Protein AF-A0A0G1TC72-F1 (afdb_monomer)

pLDDT: mean 75.05, std 12.26, range [45.12, 89.81]

Radius of gyration: 14.65 Å; Cα contacts (8 Å, |Δi|>4): 95; chains: 1; bounding box: 35×17×42 Å

Foldseek 3Di:
DLPPAPKDKWKDKPNHTDPCDPDSVDDDDDDDDDDFDKIKMKMKIARPVCRVDIDMDIDIDTDDDDD

Structure (mmCIF, N/CA/C/O backbone):
data_AF-A0A0G1TC72-F1
#
_entry.id   AF-A0A0G1TC72-F1
#
loop_
_atom_site.group_PDB
_atom_site.id
_atom_site.type_symbol
_atom_site.label_atom_id
_atom_site.label_alt_id
_atom_site.label_comp_id
_atom_site.label_asym_id
_atom_site.label_entity_id
_atom_site.label_seq_id
_atom_site.pdbx_PDB_ins_code
_atom_site.Cartn_x
_atom_site.Cartn_y
_atom_site.Cartn_z
_atom_site.occupancy
_atom_site.B_iso_or_equiv
_atom_site.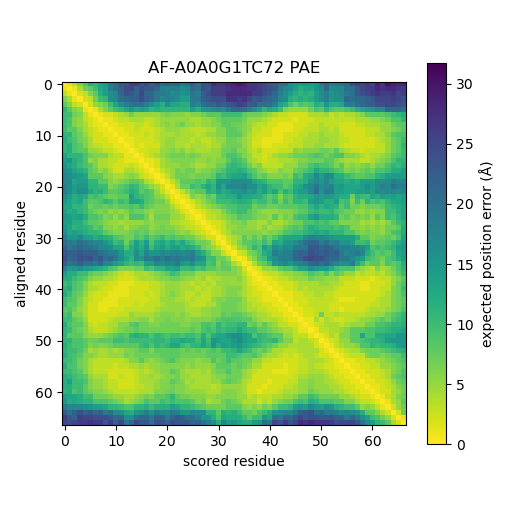auth_seq_id
_atom_site.auth_comp_id
_atom_site.auth_asym_id
_atom_site.auth_atom_id
_atom_site.pdbx_PDB_model_num
ATOM 1 N N . ASP A 1 1 ? 5.450 7.088 -21.444 1.00 45.12 1 ASP A N 1
ATOM 2 C CA . ASP A 1 1 ? 6.803 6.642 -21.053 1.00 45.12 1 ASP A CA 1
ATOM 3 C C . ASP A 1 1 ? 6.889 5.971 -19.673 1.00 45.12 1 ASP A C 1
ATOM 5 O O . ASP A 1 1 ? 7.661 5.037 -19.526 1.00 45.12 1 ASP A O 1
ATOM 9 N N . VAL A 1 2 ? 6.090 6.353 -18.660 1.00 45.34 2 VAL A N 1
ATOM 10 C CA . VAL A 1 2 ? 5.994 5.578 -17.392 1.00 45.34 2 VAL A CA 1
ATOM 11 C C . VAL A 1 2 ? 5.096 4.331 -17.539 1.00 45.34 2 VAL A C 1
ATOM 13 O O . VAL A 1 2 ? 5.307 3.339 -16.860 1.00 45.34 2 VAL A O 1
ATOM 16 N N . LEU A 1 3 ? 4.159 4.330 -18.492 1.00 50.91 3 LEU A N 1
ATOM 17 C CA . LEU A 1 3 ? 3.173 3.255 -18.695 1.00 50.91 3 LEU A CA 1
ATOM 18 C C . LEU A 1 3 ? 3.678 2.035 -19.507 1.00 50.91 3 LEU A C 1
ATOM 20 O O . LEU A 1 3 ? 2.992 1.021 -19.537 1.00 50.91 3 LEU A O 1
ATOM 24 N N . ASP A 1 4 ? 4.867 2.094 -20.127 1.00 51.06 4 ASP A N 1
ATOM 25 C CA . ASP A 1 4 ? 5.350 1.089 -21.109 1.00 51.06 4 ASP A CA 1
ATOM 26 C C . ASP A 1 4 ? 6.282 -0.001 -20.536 1.00 51.06 4 ASP A C 1
ATOM 28 O O . ASP A 1 4 ? 6.823 -0.853 -21.253 1.00 51.06 4 ASP A O 1
ATOM 32 N N . GLY A 1 5 ? 6.527 0.004 -19.229 1.00 54.53 5 GLY A N 1
ATOM 33 C CA . GLY A 1 5 ? 7.387 -0.983 -18.587 1.00 54.53 5 GLY A CA 1
ATOM 34 C C . GLY A 1 5 ? 6.819 -1.362 -17.244 1.00 54.53 5 GLY A C 1
ATOM 35 O O . GLY A 1 5 ? 6.861 -0.524 -16.358 1.00 54.53 5 GLY A O 1
ATOM 36 N N . ASN A 1 6 ? 6.312 -2.597 -17.130 1.00 71.00 6 ASN A N 1
ATOM 37 C CA . ASN A 1 6 ? 5.796 -3.244 -15.916 1.00 71.00 6 ASN A CA 1
ATOM 38 C C . ASN A 1 6 ? 6.355 -2.612 -14.634 1.00 71.00 6 ASN A C 1
ATOM 40 O O . ASN A 1 6 ? 7.413 -3.017 -14.148 1.00 71.00 6 ASN A O 1
ATOM 44 N N . ILE A 1 7 ? 5.668 -1.586 -14.130 1.00 78.75 7 ILE A N 1
ATOM 45 C CA . ILE A 1 7 ? 6.067 -0.912 -12.903 1.00 78.75 7 ILE A CA 1
ATOM 46 C C . ILE A 1 7 ? 5.808 -1.898 -11.779 1.00 78.75 7 ILE A C 1
ATOM 48 O O . ILE A 1 7 ? 4.720 -2.464 -11.666 1.00 78.75 7 ILE A O 1
ATOM 52 N N . LEU A 1 8 ? 6.821 -2.114 -10.953 1.00 81.81 8 LEU A N 1
ATOM 53 C CA . LEU A 1 8 ? 6.680 -2.905 -9.747 1.00 81.81 8 LEU A CA 1
ATOM 54 C C . LEU A 1 8 ? 6.130 -1.996 -8.656 1.00 81.81 8 LEU A C 1
ATOM 56 O O . LEU A 1 8 ? 6.799 -1.047 -8.245 1.00 81.81 8 LEU A O 1
ATOM 60 N N . TYR A 1 9 ? 4.911 -2.288 -8.214 1.00 83.00 9 TYR A N 1
ATOM 61 C CA . TYR A 1 9 ? 4.272 -1.617 -7.091 1.00 83.00 9 TYR A CA 1
ATOM 62 C C . TYR A 1 9 ? 4.401 -2.478 -5.842 1.00 83.00 9 TYR A C 1
ATOM 64 O O . TYR A 1 9 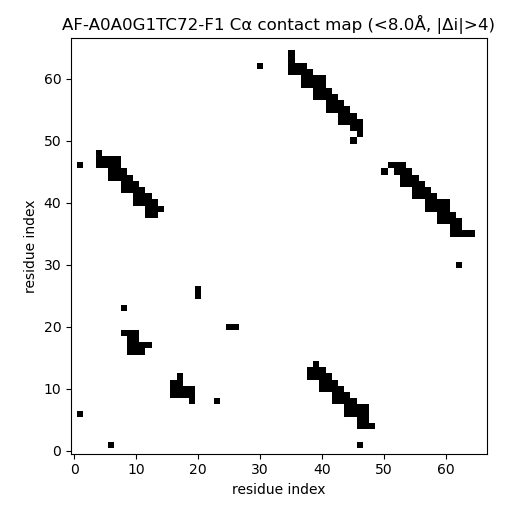? 4.102 -3.674 -5.871 1.00 83.00 9 TYR A O 1
ATOM 72 N N . GLN A 1 10 ? 4.813 -1.870 -4.737 1.00 85.25 10 GLN A N 1
ATOM 73 C CA . GLN A 1 10 ? 4.917 -2.544 -3.452 1.00 85.25 10 GLN A CA 1
ATOM 74 C C . GLN A 1 10 ? 4.242 -1.708 -2.371 1.00 85.25 10 GLN A C 1
ATOM 76 O O . GLN A 1 10 ? 4.621 -0.569 -2.097 1.00 85.25 10 GLN A O 1
ATOM 81 N N . TRP A 1 11 ? 3.239 -2.311 -1.742 1.00 86.38 11 TRP A N 1
ATOM 82 C CA . TRP A 1 11 ? 2.546 -1.742 -0.597 1.00 86.38 11 TRP A CA 1
ATOM 83 C C . TRP A 1 11 ? 3.162 -2.250 0.704 1.00 86.38 11 TRP A C 1
ATOM 85 O O . TRP A 1 11 ? 3.553 -3.414 0.819 1.00 86.38 11 TRP A O 1
ATOM 95 N N . SER A 1 12 ? 3.200 -1.395 1.722 1.00 87.31 12 SER A N 1
ATOM 96 C CA . SER A 1 12 ? 3.525 -1.797 3.089 1.00 87.31 12 SER A CA 1
ATOM 97 C C . SER A 1 12 ? 2.606 -1.115 4.095 1.00 87.31 12 SER A C 1
ATOM 99 O O . SER A 1 12 ? 2.217 0.035 3.907 1.00 87.31 12 SER A O 1
ATOM 101 N N . VAL A 1 13 ? 2.275 -1.832 5.169 1.00 87.25 13 VAL A N 1
ATOM 102 C CA . VAL A 1 13 ? 1.543 -1.304 6.329 1.00 87.25 13 VAL A CA 1
ATOM 103 C C . VAL A 1 13 ? 2.410 -1.513 7.553 1.00 87.25 13 VAL A C 1
ATOM 105 O O . VAL A 1 13 ? 2.820 -2.641 7.814 1.00 87.25 13 VAL A O 1
ATOM 108 N N . ASN A 1 14 ? 2.722 -0.452 8.296 1.00 86.62 14 ASN A N 1
ATOM 109 C CA . ASN A 1 14 ? 3.580 -0.522 9.484 1.00 86.62 14 ASN A CA 1
ATOM 110 C C . ASN A 1 14 ? 4.898 -1.279 9.218 1.00 86.62 14 ASN A C 1
ATOM 112 O O . ASN A 1 14 ? 5.345 -2.086 10.031 1.00 86.62 14 ASN A O 1
ATOM 116 N N . LYS A 1 15 ? 5.513 -1.030 8.050 1.00 82.75 15 LYS A N 1
ATOM 117 C CA . LYS A 1 15 ? 6.738 -1.689 7.547 1.00 82.75 15 LYS A CA 1
ATOM 118 C C . LYS A 1 15 ? 6.595 -3.181 7.205 1.00 82.75 15 LYS A C 1
ATOM 120 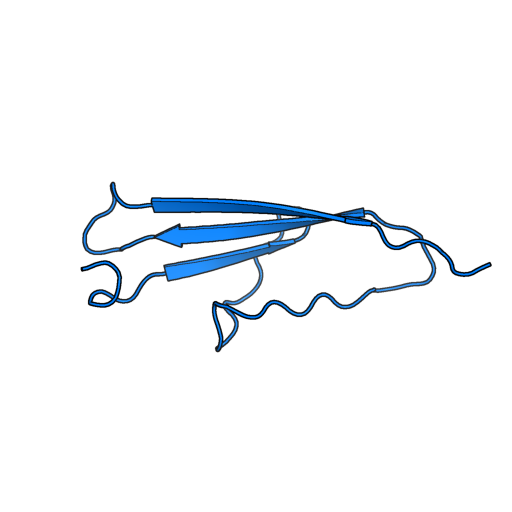O O . LYS A 1 15 ? 7.582 -3.813 6.842 1.00 82.75 15 LYS A O 1
ATOM 125 N N . GLN A 1 16 ? 5.391 -3.744 7.267 1.00 84.12 16 GLN A N 1
ATOM 126 C CA . GLN A 1 16 ? 5.113 -5.090 6.776 1.00 84.12 16 GLN A CA 1
ATOM 127 C C . GLN A 1 16 ? 4.691 -5.027 5.313 1.00 84.12 16 GLN A C 1
ATOM 129 O O . GLN A 1 16 ? 3.683 -4.402 4.973 1.00 84.12 16 GLN A O 1
ATOM 134 N N . ASN A 1 17 ? 5.468 -5.678 4.448 1.00 82.31 17 ASN A N 1
ATOM 135 C CA . ASN A 1 17 ? 5.149 -5.779 3.031 1.00 82.31 17 ASN A CA 1
ATOM 136 C C . ASN A 1 17 ? 3.830 -6.524 2.843 1.00 82.31 17 ASN A C 1
ATOM 138 O O . ASN A 1 17 ? 3.598 -7.576 3.441 1.00 82.31 17 ASN A O 1
ATOM 142 N N . ARG A 1 18 ? 2.975 -5.974 1.988 1.00 75.00 18 ARG A N 1
ATOM 143 C CA . ARG A 1 18 ? 1.746 -6.620 1.548 1.00 75.00 18 ARG A CA 1
ATOM 144 C C . ARG A 1 18 ? 1.926 -7.087 0.105 1.00 75.00 18 ARG A C 1
ATOM 146 O O . ARG A 1 18 ? 2.635 -6.426 -0.657 1.00 75.00 18 ARG A O 1
ATOM 153 N N . PRO A 1 19 ? 1.319 -8.224 -0.272 1.00 68.00 19 PRO A N 1
ATOM 154 C CA . PRO A 1 19 ? 1.298 -8.639 -1.666 1.00 68.00 19 PRO A CA 1
ATOM 155 C C . PRO A 1 19 ? 0.686 -7.523 -2.514 1.00 68.00 19 PRO A C 1
ATOM 157 O O . PRO A 1 19 ? -0.239 -6.836 -2.074 1.00 68.00 19 PRO A O 1
ATOM 160 N N . ALA A 1 20 ? 1.231 -7.324 -3.712 1.00 61.34 20 ALA A N 1
ATOM 161 C CA . ALA A 1 20 ? 0.693 -6.353 -4.649 1.00 61.34 20 ALA A CA 1
ATOM 162 C C . ALA A 1 20 ? -0.768 -6.717 -4.960 1.00 61.34 20 ALA A C 1
ATOM 164 O O . ALA A 1 20 ? -1.058 -7.839 -5.378 1.00 61.34 20 ALA A O 1
ATOM 165 N N . SER A 1 21 ? -1.682 -5.778 -4.707 1.00 60.75 21 SER A N 1
ATOM 166 C CA . SER A 1 21 ? -3.060 -5.859 -5.194 1.00 60.75 21 SER A CA 1
ATOM 167 C C . SER A 1 21 ? -3.041 -5.980 -6.721 1.00 60.75 21 SER A C 1
ATOM 169 O O . SER A 1 21 ? -2.159 -5.419 -7.375 1.00 60.75 21 SER A O 1
ATOM 171 N N . SER A 1 22 ? -4.019 -6.684 -7.297 1.00 58.88 22 SER A N 1
ATOM 172 C CA . SER A 1 22 ? -4.226 -6.705 -8.753 1.00 58.88 22 SER A CA 1
ATOM 173 C C . SER A 1 22 ? -4.501 -5.309 -9.319 1.00 58.88 22 SER A C 1
ATOM 175 O O . SER A 1 22 ? -4.301 -5.081 -10.508 1.00 58.88 22 SER A O 1
ATOM 177 N N . ASP A 1 23 ? -4.940 -4.383 -8.463 1.00 67.81 23 ASP A N 1
ATOM 178 C CA . ASP A 1 23 ? -5.096 -2.971 -8.771 1.00 67.81 23 ASP A CA 1
ATOM 179 C C . ASP A 1 23 ? -4.081 -2.137 -7.962 1.00 67.81 23 ASP A C 1
ATOM 181 O O . ASP A 1 23 ? -4.219 -2.024 -6.740 1.00 67.81 23 ASP A O 1
ATOM 185 N N . PRO A 1 24 ? -3.054 -1.552 -8.603 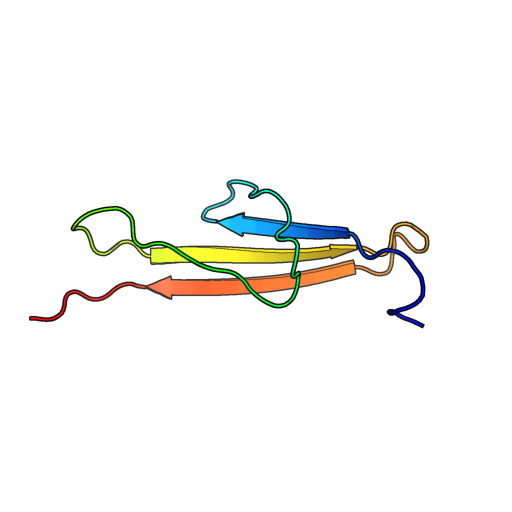1.00 65.44 24 PRO A N 1
ATOM 186 C CA . PRO A 1 24 ? -2.047 -0.744 -7.922 1.00 65.44 24 PRO A CA 1
ATOM 187 C C . PRO A 1 24 ? -2.561 0.637 -7.486 1.00 65.44 24 PRO A C 1
ATOM 189 O O . PRO A 1 24 ? -1.869 1.315 -6.728 1.00 65.44 24 PRO A O 1
ATOM 192 N N . LEU A 1 25 ? -3.741 1.063 -7.952 1.00 70.25 25 LEU A N 1
ATOM 193 C CA . LEU A 1 25 ? -4.357 2.345 -7.595 1.00 70.25 25 LEU A CA 1
ATOM 194 C C . LEU A 1 25 ? -5.246 2.239 -6.357 1.00 70.25 25 LEU A C 1
ATOM 196 O O . LEU A 1 25 ? -5.517 3.249 -5.711 1.00 70.25 25 LEU A O 1
ATOM 200 N N . ASN A 1 26 ? -5.683 1.027 -6.019 1.00 70.69 26 ASN A N 1
ATOM 201 C CA . ASN A 1 26 ? -6.594 0.781 -4.914 1.00 70.69 26 ASN A CA 1
ATOM 202 C C . ASN A 1 26 ? -5.915 -0.024 -3.804 1.00 70.69 26 ASN A C 1
ATOM 204 O O .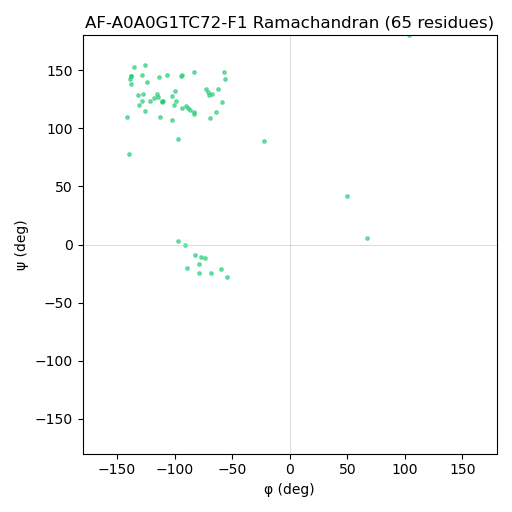 ASN A 1 26 ? -5.372 -1.108 -4.018 1.00 70.69 26 ASN A O 1
ATOM 208 N N . PHE A 1 27 ? -5.985 0.508 -2.584 1.00 72.81 27 PHE A N 1
ATOM 209 C CA . PHE A 1 27 ? -5.479 -0.139 -1.382 1.00 72.81 27 PHE A CA 1
ATOM 210 C C . PHE A 1 27 ? -6.586 -0.220 -0.332 1.00 72.81 27 PHE A C 1
ATOM 212 O O . PHE A 1 27 ? -7.057 0.800 0.169 1.00 72.81 27 PHE A O 1
ATOM 219 N N . THR A 1 28 ? -7.008 -1.436 0.012 1.00 74.62 28 THR A N 1
ATOM 220 C CA . THR A 1 28 ? -8.010 -1.656 1.059 1.00 74.62 28 THR A CA 1
ATOM 221 C C . THR A 1 28 ? -7.318 -1.899 2.390 1.00 74.62 28 THR A C 1
ATOM 223 O O . THR A 1 28 ? -6.609 -2.890 2.567 1.00 74.62 28 THR A O 1
ATOM 226 N N . LEU A 1 29 ? -7.566 -1.008 3.346 1.00 73.88 29 LEU A N 1
ATOM 227 C CA . LEU A 1 29 ? -7.139 -1.182 4.724 1.00 73.88 29 LEU A CA 1
ATOM 228 C C . LEU A 1 29 ? -8.304 -1.719 5.560 1.00 73.88 29 LEU A C 1
ATOM 230 O O . LEU A 1 29 ? -9.364 -1.103 5.620 1.00 73.88 29 LEU A O 1
ATOM 234 N N . VAL A 1 30 ? -8.100 -2.858 6.222 1.00 71.19 30 VAL A N 1
ATOM 235 C CA . VAL A 1 30 ? -9.085 -3.432 7.147 1.00 71.19 30 VAL A CA 1
ATOM 236 C C . VAL A 1 30 ? -8.667 -3.092 8.572 1.00 71.19 30 VAL A C 1
ATOM 238 O O . VAL A 1 30 ? -7.585 -3.480 9.015 1.00 71.19 30 VAL A O 1
ATOM 241 N N . LYS A 1 31 ? -9.530 -2.378 9.301 1.00 69.44 31 LYS A N 1
ATOM 242 C CA . LYS A 1 31 ? -9.365 -2.152 10.741 1.00 69.44 31 LYS A CA 1
ATOM 243 C C . LYS A 1 31 ? -9.461 -3.501 11.461 1.00 69.44 31 LYS A C 1
ATOM 245 O O . LYS A 1 31 ? -10.517 -4.128 11.457 1.00 69.44 31 LYS A O 1
ATOM 250 N N . SER A 1 32 ? -8.372 -3.956 12.073 1.00 59.56 32 SER A N 1
ATOM 251 C CA . SER A 1 32 ? -8.350 -5.189 12.865 1.00 59.56 32 SER A CA 1
ATOM 252 C C . SER A 1 32 ? -8.396 -4.862 14.360 1.00 59.56 32 SER A C 1
ATOM 254 O O . SER A 1 32 ? -7.401 -4.411 14.919 1.00 59.56 32 SER A O 1
ATOM 256 N N . GLY A 1 33 ? -9.538 -5.108 15.010 1.00 60.75 33 GLY A N 1
ATOM 257 C CA . GLY A 1 33 ? -9.709 -4.986 16.464 1.00 60.75 33 GLY A CA 1
ATOM 258 C C . GLY A 1 33 ? -10.455 -3.731 16.941 1.00 60.75 33 GLY A C 1
ATOM 259 O O . GLY A 1 33 ? -10.884 -2.889 16.155 1.00 60.75 33 GLY A O 1
ATOM 260 N N . ASN A 1 34 ? -10.608 -3.625 18.266 1.00 61.00 34 ASN A N 1
ATOM 261 C CA . ASN A 1 34 ? -11.382 -2.568 18.940 1.00 61.00 34 ASN A CA 1
ATOM 262 C C . ASN A 1 34 ? -10.548 -1.332 19.326 1.00 61.00 34 ASN A C 1
ATOM 264 O O . ASN A 1 34 ? -11.077 -0.400 19.922 1.00 61.00 34 ASN A O 1
ATOM 268 N N . LYS A 1 35 ? -9.240 -1.321 19.044 1.00 58.00 35 LYS A N 1
ATOM 269 C CA . LYS A 1 35 ? -8.334 -0.247 19.474 1.00 58.00 35 LYS A CA 1
ATOM 270 C C . LYS A 1 35 ? -8.178 0.823 18.395 1.00 58.00 35 LYS A C 1
ATOM 272 O O . LYS A 1 35 ? -8.198 0.527 17.201 1.00 58.00 35 LYS A O 1
ATOM 277 N N . GLN A 1 36 ? -8.014 2.069 18.836 1.00 65.06 36 GLN A N 1
ATOM 278 C CA . GLN A 1 36 ? -7.512 3.149 17.992 1.00 65.06 36 GLN A CA 1
ATOM 279 C C . GLN A 1 36 ? -6.036 2.864 17.713 1.00 65.06 36 GLN A C 1
ATOM 281 O O . GLN A 1 36 ? -5.206 2.936 18.617 1.00 65.06 36 GLN A O 1
ATOM 286 N N . GLU A 1 37 ? -5.710 2.491 16.481 1.00 73.00 37 GLU A N 1
ATOM 287 C CA . GLU A 1 37 ? -4.327 2.284 16.061 1.00 73.00 37 GLU A CA 1
ATOM 288 C C . GLU A 1 37 ? -4.075 3.080 14.788 1.00 73.00 37 GLU A C 1
ATOM 290 O O . GLU A 1 37 ? -4.781 2.925 13.792 1.00 73.00 37 GLU A O 1
ATOM 295 N N . SER A 1 38 ? -3.070 3.952 14.821 1.00 82.31 38 SER A N 1
ATOM 296 C CA . SER A 1 38 ? -2.581 4.603 13.612 1.00 82.31 38 SER A CA 1
ATOM 297 C C . SER A 1 38 ? -1.804 3.593 12.776 1.00 82.31 38 SER A C 1
ATOM 299 O O . SER A 1 38 ? -0.958 2.857 13.286 1.00 82.31 38 SER A O 1
ATOM 301 N N . GLN A 1 39 ? -2.079 3.568 11.478 1.00 84.12 39 GLN A N 1
ATOM 302 C CA . GLN A 1 39 ? -1.383 2.725 10.522 1.00 84.12 39 GLN A CA 1
ATOM 303 C C . GLN A 1 39 ? -0.674 3.594 9.491 1.00 84.12 39 GLN A C 1
ATOM 305 O O . GLN A 1 39 ? -1.279 4.451 8.846 1.00 84.12 39 GLN A O 1
ATOM 310 N N . THR A 1 40 ? 0.626 3.368 9.328 1.00 87.75 40 THR A N 1
ATOM 311 C CA . THR A 1 40 ? 1.407 3.974 8.252 1.00 87.75 40 THR A CA 1
ATOM 312 C C . THR A 1 40 ? 1.327 3.081 7.028 1.00 87.75 40 THR A C 1
ATOM 314 O O . THR A 1 40 ? 1.795 1.942 7.059 1.00 87.75 40 THR A O 1
ATOM 317 N N . ILE A 1 41 ? 0.762 3.607 5.949 1.00 87.50 41 ILE A N 1
ATOM 318 C CA . ILE A 1 41 ? 0.690 2.963 4.643 1.00 87.50 41 ILE A CA 1
ATOM 319 C C . ILE A 1 41 ? 1.754 3.603 3.757 1.00 87.50 41 ILE A C 1
ATOM 321 O O . ILE A 1 41 ? 1.781 4.823 3.617 1.00 87.50 41 ILE A O 1
ATOM 325 N N . SER A 1 42 ? 2.604 2.799 3.131 1.00 88.88 42 SER A N 1
ATOM 326 C CA . SER A 1 42 ? 3.554 3.286 2.126 1.00 88.88 42 SER A CA 1
ATOM 327 C C . SER A 1 42 ? 3.361 2.535 0.814 1.00 88.88 42 SER A C 1
ATOM 329 O O . SER A 1 42 ? 3.198 1.314 0.827 1.00 88.88 42 SER A O 1
ATOM 331 N N . LEU A 1 43 ? 3.441 3.258 -0.301 1.00 87.31 43 LEU A N 1
ATOM 332 C CA . LEU A 1 43 ? 3.520 2.716 -1.655 1.00 87.31 43 LEU A CA 1
ATOM 333 C C . LEU A 1 43 ? 4.873 3.086 -2.250 1.00 87.31 43 LEU A C 1
ATOM 335 O O . LEU A 1 43 ? 5.238 4.261 -2.265 1.00 87.31 43 LEU A O 1
ATOM 339 N N . SER A 1 44 ? 5.583 2.103 -2.788 1.00 88.44 44 SER A N 1
ATOM 340 C CA . SER A 1 44 ? 6.712 2.326 -3.685 1.00 88.44 44 SER A CA 1
ATOM 341 C C . SER A 1 44 ? 6.391 1.823 -5.088 1.00 88.44 44 SER A C 1
ATOM 343 O O . SER A 1 44 ? 5.701 0.822 -5.273 1.00 88.44 44 SER A O 1
ATOM 345 N N . ALA A 1 45 ? 6.894 2.546 -6.081 1.00 86.44 45 ALA A N 1
ATOM 346 C CA . ALA A 1 45 ? 6.792 2.228 -7.493 1.00 86.44 45 ALA A CA 1
ATOM 347 C C . ALA A 1 45 ? 8.195 2.259 -8.107 1.00 86.44 45 ALA A C 1
ATOM 349 O O . ALA A 1 45 ? 8.933 3.231 -7.931 1.00 86.44 45 ALA A O 1
ATOM 350 N N . GLN A 1 46 ? 8.564 1.205 -8.832 1.00 85.88 46 GLN A N 1
ATOM 351 C CA . GLN A 1 46 ? 9.870 1.079 -9.475 1.00 85.88 46 GLN A CA 1
ATOM 352 C C . GLN A 1 46 ? 9.714 0.654 -10.931 1.00 85.88 46 GLN A C 1
ATOM 354 O O . GLN A 1 46 ? 9.086 -0.364 -11.217 1.00 85.88 46 GLN A O 1
ATOM 359 N N . ASN A 1 47 ? 10.354 1.377 -11.853 1.00 84.56 47 ASN A N 1
ATOM 360 C CA . ASN A 1 47 ? 10.533 0.889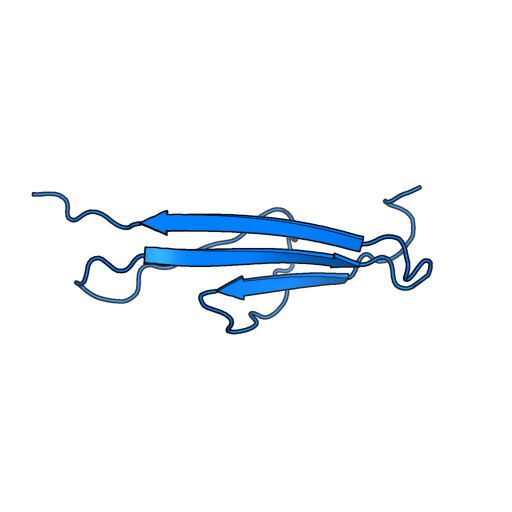 -13.217 1.00 84.56 47 ASN A CA 1
ATOM 361 C C . ASN A 1 47 ? 11.757 -0.050 -13.265 1.00 84.56 47 ASN A C 1
ATOM 363 O O . ASN A 1 47 ? 12.883 0.427 -13.102 1.00 84.56 47 ASN A O 1
ATOM 367 N N . PRO A 1 48 ? 11.598 -1.367 -13.498 1.00 78.62 48 PRO A N 1
ATOM 368 C CA . PRO A 1 48 ? 12.727 -2.299 -13.517 1.00 78.62 48 PRO A CA 1
ATOM 369 C C . PRO A 1 48 ? 13.664 -2.078 -14.715 1.00 78.62 48 PRO A C 1
ATOM 371 O O . PRO A 1 48 ? 14.846 -2.395 -14.633 1.00 78.62 48 PRO A O 1
ATOM 374 N N . LYS A 1 49 ? 13.175 -1.491 -15.818 1.00 82.44 49 LYS A N 1
ATOM 375 C CA . LYS A 1 49 ? 14.004 -1.146 -16.988 1.00 82.44 49 LYS A CA 1
ATOM 376 C C . LYS A 1 49 ? 14.817 0.134 -16.778 1.00 82.44 49 LYS A C 1
ATOM 378 O O . LYS A 1 49 ? 15.748 0.401 -17.532 1.00 82.44 49 LYS A O 1
ATOM 383 N N . ARG A 1 50 ? 14.452 0.950 -15.786 1.00 79.75 50 ARG A N 1
ATOM 384 C CA . ARG A 1 50 ? 15.089 2.231 -15.463 1.00 79.75 50 ARG A CA 1
ATOM 385 C C . ARG A 1 50 ? 15.178 2.358 -13.945 1.00 79.75 50 ARG A C 1
ATOM 387 O O . ARG A 1 50 ? 14.383 3.062 -13.338 1.00 79.75 50 ARG A O 1
ATOM 394 N N . ILE A 1 51 ? 16.151 1.674 -13.338 1.00 73.81 51 ILE A N 1
ATOM 395 C CA . ILE A 1 51 ? 16.291 1.571 -11.871 1.00 73.81 51 ILE A CA 1
ATOM 396 C C . ILE A 1 51 ? 16.347 2.927 -11.144 1.00 73.81 51 ILE A C 1
ATOM 398 O O . ILE A 1 51 ? 15.898 3.031 -10.010 1.00 73.81 51 ILE A O 1
ATOM 402 N N . LEU A 1 52 ? 16.827 3.983 -11.808 1.00 81.81 52 LEU A N 1
ATOM 403 C CA . LEU A 1 52 ? 16.874 5.344 -11.259 1.00 81.81 52 LEU A CA 1
ATOM 404 C C . LEU A 1 52 ? 15.510 6.061 -11.264 1.00 81.81 52 LEU A C 1
ATOM 406 O O . LEU A 1 52 ? 15.381 7.131 -10.681 1.00 81.81 52 LEU A O 1
ATOM 410 N N . GLN A 1 53 ? 14.498 5.503 -11.932 1.00 81.12 53 GLN A N 1
ATOM 411 C CA . GLN A 1 53 ? 13.133 6.024 -11.954 1.00 81.12 53 GLN A CA 1
ATOM 412 C C . GLN A 1 53 ? 12.284 5.274 -10.928 1.00 81.12 53 GLN A C 1
ATOM 414 O O . GLN A 1 53 ? 11.676 4.241 -11.226 1.00 81.12 53 GLN A O 1
ATOM 419 N N . SER A 1 54 ? 12.261 5.817 -9.715 1.00 84.75 54 SER A N 1
ATOM 420 C CA . SER A 1 54 ? 11.452 5.329 -8.605 1.00 84.75 54 SER A CA 1
ATOM 421 C C . SER A 1 54 ? 10.586 6.444 -8.025 1.00 84.75 54 SER A C 1
ATOM 423 O O . SER A 1 54 ? 10.891 7.631 -8.147 1.00 84.75 54 SER A O 1
ATOM 425 N N . GLY A 1 55 ? 9.472 6.055 -7.415 1.00 86.50 55 GLY A N 1
ATOM 426 C CA . GLY A 1 55 ? 8.584 6.947 -6.684 1.00 86.50 55 GLY A CA 1
ATOM 427 C C . GLY A 1 55 ? 8.130 6.281 -5.395 1.00 86.50 55 GLY A C 1
ATOM 428 O O . GLY A 1 55 ? 7.941 5.066 -5.352 1.00 86.50 55 GLY A O 1
ATOM 429 N N . ALA A 1 56 ? 7.960 7.069 -4.340 1.00 88.12 56 ALA A N 1
ATOM 430 C CA . ALA A 1 56 ? 7.418 6.591 -3.079 1.00 88.12 56 ALA A CA 1
ATOM 431 C C . ALA A 1 56 ? 6.439 7.615 -2.509 1.00 88.12 56 ALA A C 1
ATOM 433 O O . ALA A 1 56 ? 6.660 8.820 -2.608 1.00 88.12 56 ALA A O 1
ATOM 434 N N . THR A 1 57 ? 5.366 7.123 -1.901 1.00 89.06 57 THR A N 1
ATOM 435 C CA . THR A 1 57 ? 4.417 7.933 -1.139 1.00 89.06 57 THR A CA 1
ATOM 436 C C . THR A 1 57 ? 4.070 7.233 0.166 1.00 89.06 57 THR A C 1
ATOM 438 O O . THR A 1 57 ? 4.147 6.005 0.272 1.00 89.06 57 THR A O 1
ATOM 441 N N . GLN A 1 58 ? 3.710 8.020 1.173 1.00 89.81 58 GLN A N 1
ATOM 442 C CA . GLN A 1 58 ? 3.333 7.539 2.490 1.00 89.81 58 GLN A CA 1
ATOM 443 C C . GLN A 1 58 ? 2.115 8.307 2.994 1.00 89.81 58 GLN A C 1
ATOM 445 O O . GLN A 1 58 ? 2.036 9.526 2.862 1.00 89.81 58 GLN A O 1
ATOM 450 N N . ALA A 1 59 ? 1.188 7.579 3.606 1.00 86.81 59 ALA A N 1
ATOM 451 C CA . ALA A 1 59 ? 0.021 8.111 4.282 1.00 86.81 59 ALA A CA 1
ATOM 452 C C . ALA A 1 59 ? -0.067 7.525 5.695 1.00 86.81 59 A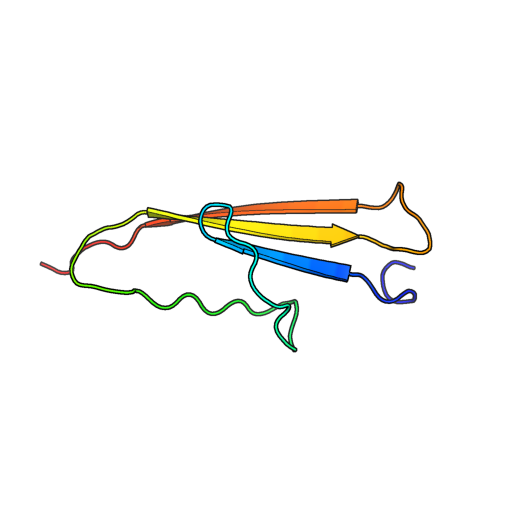LA A C 1
ATOM 454 O O . ALA A 1 59 ? 0.286 6.369 5.929 1.00 86.81 59 ALA A O 1
ATOM 455 N N . MET A 1 60 ? -0.556 8.320 6.643 1.00 86.75 60 MET A N 1
ATOM 456 C CA . MET A 1 60 ? -0.890 7.851 7.984 1.00 86.75 60 MET A CA 1
ATOM 457 C C . MET A 1 60 ? -2.404 7.878 8.141 1.00 86.75 60 MET A C 1
ATOM 459 O O . MET A 1 60 ? -3.029 8.918 7.952 1.00 86.75 60 MET A O 1
ATOM 463 N N . VAL A 1 61 ? -2.984 6.731 8.477 1.00 84.25 61 VAL A N 1
ATOM 464 C CA . VAL A 1 61 ? -4.420 6.577 8.706 1.00 84.25 61 VAL A CA 1
ATOM 465 C C . VAL A 1 61 ? -4.634 6.328 10.187 1.00 84.25 61 VAL A C 1
ATOM 467 O O . VAL A 1 61 ? -4.085 5.378 10.738 1.00 84.25 61 VAL A O 1
ATOM 470 N N . SER A 1 62 ? -5.427 7.177 10.833 1.00 82.19 62 SER A N 1
ATOM 471 C CA . SER A 1 62 ? -5.797 7.026 12.240 1.00 82.19 62 SER A CA 1
ATOM 472 C C . SER A 1 62 ? -7.274 6.677 12.335 1.00 82.19 62 SER A C 1
ATOM 474 O O . SER A 1 62 ? -8.116 7.418 11.835 1.00 82.19 62 SER A O 1
ATOM 476 N N . PHE A 1 63 ? -7.592 5.555 12.981 1.00 78.12 63 PHE A N 1
ATOM 477 C CA . PHE A 1 63 ? -8.976 5.189 13.269 1.00 78.12 63 PHE A CA 1
ATOM 478 C C . PHE A 1 63 ? -9.412 5.839 14.583 1.00 78.12 63 PHE A C 1
ATOM 480 O O . PHE A 1 63 ? -8.882 5.495 15.639 1.00 78.12 63 PHE A O 1
ATOM 487 N N . THR A 1 64 ? -10.389 6.741 14.533 1.00 75.38 64 THR A N 1
ATOM 488 C CA . THR A 1 64 ? -11.065 7.256 15.731 1.00 75.38 64 THR A CA 1
ATOM 489 C C . THR A 1 64 ? -12.169 6.286 16.164 1.00 75.38 64 THR A C 1
ATOM 491 O O . THR A 1 64 ? -12.736 5.561 15.344 1.00 75.38 64 THR A O 1
ATOM 494 N N . SER A 1 65 ? -12.434 6.209 17.469 1.00 66.25 65 SER A N 1
ATOM 495 C CA . SER A 1 65 ? -13.673 5.595 17.968 1.00 66.25 65 SER A CA 1
ATOM 496 C C . SER A 1 65 ? -14.812 6.545 17.624 1.00 66.25 65 SER A C 1
ATOM 498 O O . SER A 1 65 ? -14.672 7.735 17.888 1.00 66.25 65 SER A O 1
ATOM 500 N N . GLU A 1 66 ? -15.900 6.049 17.038 1.00 60.25 66 GLU A N 1
ATOM 501 C CA . GLU A 1 66 ? -17.178 6.753 17.175 1.00 60.25 66 GLU A CA 1
ATOM 502 C C . GLU A 1 66 ? -17.574 6.638 18.656 1.00 60.25 66 GLU A C 1
ATOM 504 O O . GLU A 1 66 ? -17.418 5.562 19.246 1.00 60.25 66 GLU A O 1
ATOM 509 N N . GLU A 1 67 ? -17.909 7.771 19.278 1.00 48.22 67 GLU A N 1
ATOM 510 C CA . GLU A 1 67 ? -18.465 7.844 20.639 1.00 48.2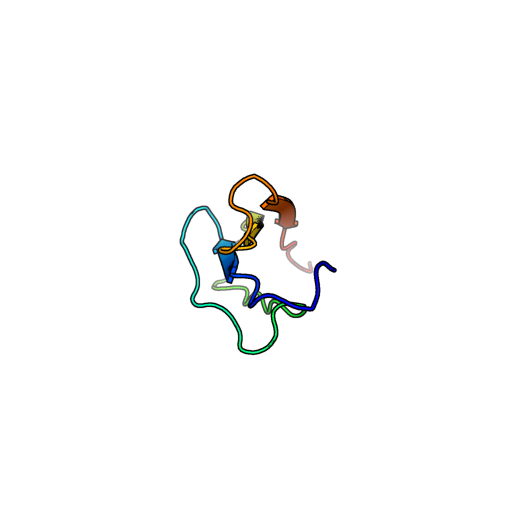2 67 GLU A CA 1
ATOM 511 C C . GLU A 1 67 ? -19.928 7.392 20.661 1.00 48.22 67 GLU A C 1
ATOM 513 O O . GLU A 1 67 ? -20.662 7.715 19.698 1.00 48.22 67 GLU A O 1
#

Sequence (67 aa):
DVLDGNILYQWSVNKQNRPASSDPLNFTLVKSGNKQESQTISLSAQNPKRILQSGATQAMVSFTSEE

Secondary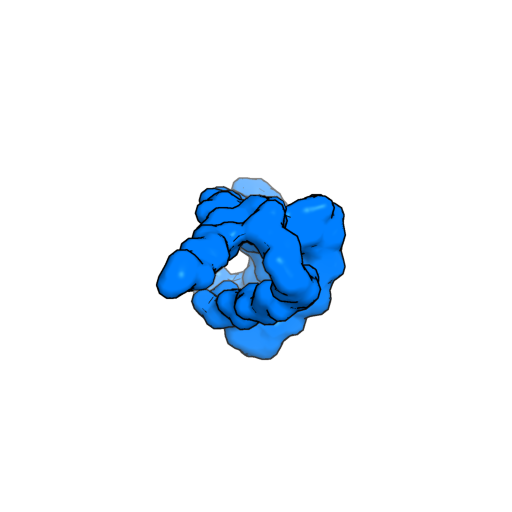 structure (DSSP, 8-state):
--TTS--EEEEEETTEEEPPPS-TT--PPP--SSS--EEEEEEEEE-TTSTT-EEEEEEEEE-PPP-

Mean predicted aligned error: 8.38 Å

Solvent-accessible surface area (backbone atoms only — not comparable to full-atom values): 4414 Å² total; per-residue (Å²): 124,80,86,82,44,84,61,48,58,43,39,26,51,72,86,43,77,45,81,62,56,99,46,87,90,61,83,89,83,77,87,82,75,94,68,71,55,74,43,44,39,35,42,38,40,35,29,77,94,42,76,88,50,62,50,73,51,75,50,76,48,70,52,77,78,85,130

Nearest PDB structures (foldseek):
  8vse-assembly1_B  TM=5.052E-01  e=5.520E+00  Homo sapiens
  8r54-assembly1_A  TM=4.589E-01  e=8.241E+00  Mus musculus
  7lhd-assembly1_GB  TM=4.198E-01  e=7.211E+00  Qubevirus durum